Protein AF-A0A3A4RY93-F1 (afdb_monomer)

Structure (mmCIF, N/CA/C/O backbone):
data_AF-A0A3A4RY93-F1
#
_entry.id   AF-A0A3A4RY93-F1
#
loop_
_atom_site.group_PDB
_atom_site.id
_atom_site.type_symbol
_atom_site.label_atom_id
_atom_site.label_alt_id
_atom_site.label_comp_id
_atom_site.label_asym_id
_atom_site.label_entity_id
_atom_site.label_seq_id
_atom_site.pdbx_PDB_ins_code
_atom_site.Cartn_x
_atom_site.Cartn_y
_atom_site.Cartn_z
_atom_site.occupancy
_atom_site.B_iso_or_equiv
_atom_site.auth_seq_id
_atom_site.auth_comp_id
_atom_site.auth_asym_id
_atom_site.auth_atom_id
_atom_site.pdbx_PDB_model_num
ATOM 1 N N . MET A 1 1 ? -3.070 -43.956 9.141 1.00 38.59 1 MET A N 1
ATOM 2 C CA . MET A 1 1 ? -3.532 -43.024 8.085 1.00 38.59 1 MET A CA 1
ATOM 3 C C . MET A 1 1 ? -2.556 -41.853 8.000 1.00 38.59 1 MET A C 1
ATOM 5 O O . MET A 1 1 ? -2.568 -41.004 8.878 1.00 38.59 1 MET A O 1
ATOM 9 N N . ASN A 1 2 ? -1.675 -41.825 6.994 1.00 41.50 2 ASN A N 1
ATOM 10 C CA . ASN A 1 2 ? -0.728 -40.720 6.795 1.00 41.50 2 ASN A CA 1
ATOM 11 C C . ASN A 1 2 ? -1.430 -39.557 6.085 1.00 41.50 2 ASN A C 1
ATOM 13 O O . ASN A 1 2 ? -1.703 -39.632 4.886 1.00 41.50 2 ASN A O 1
ATOM 17 N N . GLN A 1 3 ? -1.720 -38.478 6.812 1.00 48.59 3 GLN A N 1
ATOM 18 C CA . GLN A 1 3 ? -2.172 -37.232 6.201 1.00 48.59 3 GLN A CA 1
ATOM 19 C C . GLN A 1 3 ? -1.004 -36.628 5.409 1.00 48.59 3 GLN A C 1
ATOM 21 O O . GLN A 1 3 ? -0.041 -36.120 5.980 1.00 48.59 3 GLN A O 1
ATOM 26 N N . LYS A 1 4 ? -1.071 -36.704 4.074 1.00 49.94 4 LYS A N 1
ATOM 27 C CA . LYS A 1 4 ? -0.162 -35.971 3.186 1.00 49.94 4 LYS A CA 1
ATOM 28 C C . LYS A 1 4 ? -0.325 -34.475 3.470 1.00 49.94 4 LYS A C 1
ATOM 30 O O . LYS A 1 4 ? -1.335 -33.881 3.095 1.00 49.94 4 LYS A O 1
ATOM 35 N N . ILE A 1 5 ? 0.661 -33.874 4.134 1.00 58.06 5 ILE A N 1
ATOM 36 C CA . ILE A 1 5 ? 0.743 -32.425 4.338 1.00 58.06 5 ILE A CA 1
ATOM 37 C C . ILE A 1 5 ? 0.758 -31.781 2.948 1.00 58.06 5 ILE A C 1
ATOM 39 O O . ILE A 1 5 ? 1.718 -31.947 2.193 1.00 58.06 5 ILE A O 1
ATOM 43 N N . LYS A 1 6 ? -0.322 -31.081 2.574 1.00 52.75 6 LYS A N 1
ATOM 44 C CA . LYS A 1 6 ? -0.349 -30.297 1.331 1.00 52.75 6 LYS A CA 1
ATOM 45 C C . LYS A 1 6 ? 0.807 -29.291 1.392 1.00 52.75 6 LYS A C 1
ATOM 47 O O . LYS A 1 6 ? 0.927 -28.599 2.406 1.00 52.75 6 LYS A O 1
ATOM 52 N N . PRO A 1 7 ? 1.657 -29.187 0.355 1.00 54.25 7 PRO A N 1
ATOM 53 C CA . PRO A 1 7 ? 2.749 -28.229 0.373 1.00 54.25 7 PRO A CA 1
ATOM 54 C C . PRO A 1 7 ? 2.161 -26.831 0.552 1.00 54.25 7 PRO A C 1
ATOM 56 O O . PRO A 1 7 ? 1.305 -26.401 -0.222 1.00 54.25 7 PRO A O 1
ATOM 59 N N . ALA A 1 8 ? 2.589 -26.143 1.612 1.00 60.50 8 ALA A N 1
ATOM 60 C CA . ALA A 1 8 ? 2.162 -24.781 1.883 1.00 60.50 8 ALA A CA 1
ATOM 61 C C . ALA A 1 8 ? 2.428 -23.930 0.637 1.00 60.50 8 ALA A C 1
ATOM 63 O O . ALA A 1 8 ? 3.566 -23.864 0.164 1.00 60.50 8 ALA A O 1
ATOM 64 N N . HIS A 1 9 ? 1.380 -23.308 0.093 1.00 59.06 9 HIS A N 1
ATOM 65 C CA . HIS A 1 9 ? 1.475 -22.509 -1.122 1.00 59.06 9 HIS A CA 1
ATOM 66 C C . HIS A 1 9 ? 2.473 -21.368 -0.890 1.00 59.06 9 HIS A C 1
ATOM 68 O O . HIS A 1 9 ? 2.207 -20.413 -0.152 1.00 59.06 9 HIS A O 1
ATOM 74 N N . ARG A 1 10 ? 3.668 -21.486 -1.475 1.00 64.44 10 ARG A N 1
ATOM 75 C CA . ARG A 1 10 ? 4.733 -20.499 -1.295 1.00 64.44 10 ARG A CA 1
ATOM 76 C C . ARG A 1 10 ? 4.382 -19.230 -2.065 1.00 64.44 10 ARG A C 1
ATOM 78 O O . ARG A 1 10 ? 3.768 -19.259 -3.129 1.00 64.44 10 ARG A O 1
ATOM 85 N N . ARG A 1 11 ? 4.731 -18.079 -1.491 1.00 68.56 11 ARG A N 1
ATOM 86 C CA . ARG A 1 11 ? 4.484 -16.780 -2.128 1.00 68.56 11 ARG A CA 1
ATOM 87 C C . ARG A 1 11 ? 5.435 -16.617 -3.309 1.00 68.56 11 ARG A C 1
ATOM 89 O O . ARG A 1 11 ? 6.640 -16.750 -3.125 1.00 68.56 11 ARG A O 1
ATOM 96 N N . LYS A 1 12 ? 4.897 -16.254 -4.479 1.00 78.81 12 LYS A N 1
ATOM 97 C CA . LYS A 1 12 ? 5.692 -15.965 -5.685 1.00 78.81 12 LYS A CA 1
ATOM 98 C C . LYS A 1 12 ? 6.725 -14.862 -5.431 1.00 78.81 12 LYS A C 1
ATOM 100 O O . LYS A 1 12 ? 7.899 -15.031 -5.746 1.00 78.81 12 LYS A O 1
ATOM 105 N N . TRP A 1 13 ? 6.288 -13.769 -4.804 1.00 81.88 13 TRP A N 1
ATOM 106 C CA . TRP A 1 13 ? 7.093 -12.569 -4.589 1.00 81.88 13 TRP A CA 1
ATOM 107 C C . TRP A 1 13 ? 7.561 -12.424 -3.141 1.00 81.88 13 TRP A C 1
ATOM 109 O O . TRP A 1 13 ? 6.788 -12.627 -2.198 1.00 81.88 13 TRP A O 1
ATOM 119 N N . LYS A 1 14 ? 8.821 -12.005 -2.972 1.00 84.94 14 LYS A N 1
ATOM 120 C CA . LYS A 1 14 ? 9.352 -11.553 -1.682 1.00 84.94 14 LYS A CA 1
ATOM 121 C C . LYS A 1 14 ? 8.627 -10.275 -1.244 1.00 84.94 14 LYS A C 1
ATOM 123 O O . LYS A 1 14 ? 8.279 -9.439 -2.076 1.00 84.94 14 LYS A O 1
ATOM 128 N N . ARG A 1 15 ? 8.405 -10.137 0.066 1.00 88.56 15 ARG A N 1
ATOM 129 C CA . ARG A 1 15 ? 7.896 -8.910 0.686 1.00 88.56 15 ARG A CA 1
ATOM 130 C C . ARG A 1 15 ? 9.036 -8.126 1.319 1.00 88.56 15 ARG A C 1
ATOM 132 O O . ARG A 1 15 ? 9.943 -8.714 1.905 1.00 88.56 15 ARG A O 1
ATOM 139 N N . PHE A 1 16 ? 8.946 -6.814 1.202 1.00 89.75 16 PHE A N 1
ATOM 140 C CA . PHE A 1 16 ? 9.916 -5.850 1.680 1.00 89.75 16 PHE A CA 1
ATOM 141 C C . PHE A 1 16 ? 9.237 -4.914 2.671 1.00 89.75 16 PHE A C 1
ATOM 143 O O . PHE A 1 16 ? 8.135 -4.432 2.409 1.00 89.75 16 PHE A O 1
ATOM 150 N N . THR A 1 17 ? 9.890 -4.674 3.802 1.00 89.25 17 THR A N 1
ATOM 151 C CA . THR A 1 17 ? 9.495 -3.625 4.744 1.00 89.25 17 THR A CA 1
ATOM 152 C C . THR A 1 17 ? 9.923 -2.273 4.180 1.00 89.25 17 THR A C 1
ATOM 154 O O . THR A 1 17 ? 11.014 -2.164 3.617 1.00 89.25 17 THR A O 1
ATOM 157 N N . ILE A 1 18 ? 9.062 -1.265 4.311 1.00 85.12 18 ILE A N 1
ATOM 158 C CA . ILE A 1 18 ? 9.316 0.097 3.828 1.00 85.12 18 ILE A CA 1
ATOM 159 C C . ILE A 1 18 ? 9.654 1.002 5.011 1.00 85.12 18 ILE A C 1
ATOM 161 O O . ILE A 1 18 ? 8.952 0.979 6.017 1.00 85.12 18 ILE A O 1
ATOM 165 N N . GLN A 1 19 ? 10.716 1.802 4.888 1.00 73.62 19 GLN A N 1
ATOM 166 C CA . GLN A 1 19 ? 11.175 2.710 5.955 1.00 73.62 19 GLN A CA 1
ATOM 167 C C . GLN A 1 19 ? 10.795 4.177 5.731 1.00 73.62 19 GLN A C 1
ATOM 169 O O . GLN A 1 19 ? 10.890 4.987 6.644 1.00 73.62 19 GLN A O 1
ATOM 174 N N . SER A 1 20 ? 10.333 4.536 4.535 1.00 68.56 20 SER A N 1
ATOM 175 C CA . SER A 1 20 ? 10.221 5.935 4.101 1.00 68.56 20 SER A CA 1
ATOM 176 C C . SER A 1 20 ? 8.935 6.656 4.503 1.00 68.56 20 SER A C 1
ATOM 178 O O . SER A 1 20 ? 8.609 7.697 3.934 1.00 68.56 20 SER A O 1
ATOM 180 N N . GLY A 1 21 ? 8.159 6.095 5.436 1.00 82.12 21 GLY A N 1
ATOM 181 C CA . GLY A 1 21 ? 6.844 6.638 5.786 1.00 82.12 21 GLY A CA 1
ATOM 182 C C . GLY A 1 21 ? 5.883 6.680 4.592 1.00 82.12 21 GLY A C 1
ATOM 183 O O . GLY A 1 21 ? 4.995 7.528 4.549 1.00 82.12 21 GLY A O 1
ATOM 184 N N . ALA A 1 22 ? 6.081 5.808 3.597 1.00 91.75 22 ALA A N 1
ATOM 185 C CA . ALA A 1 22 ? 5.241 5.750 2.411 1.00 91.75 22 ALA A CA 1
ATOM 186 C C . ALA A 1 22 ? 3.784 5.449 2.779 1.00 91.75 22 ALA A C 1
ATOM 188 O O . ALA A 1 22 ? 3.497 4.591 3.620 1.00 91.75 22 ALA A O 1
ATOM 189 N N . LEU A 1 23 ? 2.864 6.139 2.113 1.00 93.50 23 LEU A N 1
ATOM 190 C CA . LEU A 1 23 ? 1.435 6.079 2.376 1.00 93.50 23 LEU A CA 1
ATOM 191 C C . LEU A 1 23 ? 0.682 5.589 1.142 1.00 93.50 23 LEU A C 1
ATOM 193 O O . LEU A 1 23 ? 1.044 5.885 0.000 1.00 93.50 23 LEU A O 1
ATOM 197 N N . VAL A 1 24 ? -0.425 4.899 1.395 1.00 94.31 24 VAL A N 1
ATOM 198 C CA . VAL A 1 24 ? -1.428 4.577 0.383 1.00 94.31 24 VAL A CA 1
ATOM 199 C C . VAL A 1 24 ? -2.455 5.699 0.308 1.00 94.31 24 VAL A C 1
ATOM 201 O O . VAL A 1 24 ? -2.990 6.148 1.326 1.00 94.31 24 VAL A O 1
ATOM 204 N N . ILE A 1 25 ? -2.771 6.111 -0.914 1.00 93.00 25 ILE A N 1
ATOM 205 C CA . ILE A 1 25 ? -3.894 6.989 -1.234 1.00 93.00 25 ILE A CA 1
ATOM 206 C C . ILE A 1 25 ? -4.913 6.154 -2.003 1.00 93.00 25 ILE A C 1
ATOM 208 O O . ILE A 1 25 ? -4.583 5.594 -3.044 1.00 93.00 25 ILE A O 1
ATOM 212 N N . LEU A 1 26 ? -6.143 6.066 -1.505 1.00 91.75 26 LEU A N 1
ATOM 213 C CA . LEU A 1 26 ? -7.232 5.404 -2.221 1.00 91.75 26 LEU A CA 1
ATOM 214 C C . LEU A 1 26 ? -7.926 6.402 -3.141 1.00 91.75 26 LEU A C 1
ATOM 216 O O . LEU A 1 26 ? -8.146 7.555 -2.758 1.00 91.75 26 LEU A O 1
ATOM 220 N N . GLN A 1 27 ? -8.284 5.947 -4.339 1.00 88.12 27 GLN A N 1
ATOM 221 C CA . GLN A 1 27 ? -8.941 6.760 -5.357 1.00 88.12 27 GLN A CA 1
ATOM 222 C C . GLN A 1 27 ? -10.221 6.085 -5.856 1.00 88.12 27 GLN A C 1
ATOM 224 O O . GLN A 1 27 ? -10.271 4.865 -6.042 1.00 88.12 27 GLN A O 1
ATOM 229 N N . LYS A 1 28 ? -11.285 6.878 -6.030 1.00 82.19 28 LYS A N 1
ATOM 230 C CA . LYS A 1 28 ? -12.475 6.410 -6.745 1.00 82.19 28 LYS A CA 1
ATOM 231 C C . LYS A 1 28 ? -12.228 6.465 -8.255 1.00 82.19 28 LYS A C 1
ATOM 233 O O . LYS A 1 28 ? -11.615 7.432 -8.723 1.00 82.19 28 LYS A O 1
ATOM 238 N N . PRO A 1 29 ? -12.745 5.488 -9.017 1.00 70.81 29 PRO A N 1
ATOM 239 C CA . PRO A 1 29 ? -12.716 5.564 -10.468 1.00 70.81 29 PRO A CA 1
ATOM 240 C C . PRO A 1 29 ? -13.508 6.792 -10.932 1.00 70.81 29 PRO A C 1
ATOM 242 O O . PRO A 1 29 ? -14.497 7.189 -10.309 1.00 70.81 29 PRO A O 1
ATOM 245 N N . ARG A 1 30 ? -13.066 7.415 -12.028 1.00 68.62 30 ARG A N 1
ATOM 246 C CA . ARG A 1 30 ? -13.805 8.522 -12.645 1.00 68.62 30 ARG A CA 1
ATOM 247 C C . ARG A 1 30 ? -15.110 7.976 -13.227 1.00 68.62 30 ARG A C 1
ATOM 249 O O . ARG A 1 30 ? -15.079 7.260 -14.220 1.00 68.62 30 ARG A O 1
ATOM 256 N N . LEU A 1 31 ? -16.243 8.330 -12.629 1.00 60.56 31 LEU A N 1
ATOM 257 C CA . LEU A 1 31 ? -17.558 8.151 -13.243 1.00 60.56 31 LEU A CA 1
ATOM 258 C C . LEU A 1 31 ? -17.846 9.390 -14.096 1.00 60.56 31 LEU A C 1
ATOM 260 O O . LEU A 1 31 ? -17.876 10.494 -13.560 1.00 60.56 31 LEU A O 1
ATOM 264 N N . MET A 1 32 ? -17.964 9.187 -15.414 1.00 54.22 32 MET A N 1
ATOM 265 C CA . MET A 1 32 ? -18.357 10.162 -16.446 1.00 54.22 32 MET A CA 1
ATOM 266 C C . MET A 1 32 ? -18.076 11.638 -16.114 1.00 54.22 32 MET A C 1
ATOM 268 O O . MET A 1 32 ? -18.992 12.372 -15.773 1.00 54.22 32 MET A O 1
ATOM 272 N N . GLY A 1 33 ? -16.814 12.067 -16.228 1.00 54.84 33 GLY A N 1
ATOM 273 C CA . GLY A 1 33 ? -16.399 13.453 -16.526 1.00 54.84 33 GLY A CA 1
ATOM 274 C C . GLY A 1 33 ? -16.801 14.618 -15.601 1.00 54.84 33 GLY A C 1
ATOM 275 O O . GLY A 1 33 ? -16.228 15.689 -15.762 1.00 54.84 33 GLY A O 1
ATOM 276 N N . ILE A 1 34 ? -17.733 14.455 -14.657 1.00 53.62 34 ILE A N 1
ATOM 277 C CA . ILE A 1 34 ? -18.465 15.580 -14.045 1.00 53.62 34 ILE A CA 1
ATOM 278 C C . ILE A 1 34 ? -18.196 15.701 -12.535 1.00 53.62 34 ILE A C 1
ATOM 280 O O . ILE A 1 34 ? -18.214 16.805 -11.999 1.00 53.62 34 ILE A O 1
ATOM 284 N N . LEU A 1 35 ? -17.861 14.609 -11.834 1.00 56.62 35 LEU A N 1
ATOM 285 C CA . LEU A 1 35 ? -17.428 14.670 -10.432 1.00 56.62 35 LEU A CA 1
ATOM 286 C C . LEU A 1 35 ? -15.917 14.450 -10.298 1.00 56.62 35 LEU A C 1
ATOM 288 O O . LEU A 1 35 ? -15.357 13.474 -10.802 1.00 56.62 35 LEU A O 1
ATOM 292 N N . GLY A 1 36 ? -15.259 15.355 -9.568 1.00 57.69 36 GLY A N 1
ATOM 293 C CA . GLY A 1 36 ? -13.840 15.258 -9.233 1.00 57.69 36 GLY A CA 1
ATOM 294 C C . GLY A 1 36 ? -13.469 13.922 -8.578 1.00 57.69 36 GLY A C 1
ATOM 295 O O . GLY A 1 36 ? -14.273 13.274 -7.906 1.00 57.69 36 GLY A O 1
ATOM 296 N N . GLN A 1 37 ? -12.217 13.498 -8.766 1.00 66.50 37 GLN A N 1
ATOM 297 C CA . GLN A 1 37 ? -11.705 12.264 -8.170 1.00 66.50 37 GLN A CA 1
ATOM 298 C C . GLN A 1 37 ? -11.649 12.393 -6.645 1.00 66.50 37 GLN A C 1
ATOM 300 O O . GLN A 1 37 ? -10.805 13.108 -6.105 1.00 66.50 37 GLN A O 1
ATOM 305 N N . ALA A 1 38 ? -12.505 11.652 -5.941 1.00 79.25 38 ALA A N 1
ATOM 306 C CA . ALA A 1 38 ? -12.382 11.508 -4.498 1.00 79.25 38 ALA A CA 1
ATOM 307 C C . ALA A 1 38 ? -11.099 10.725 -4.176 1.00 79.25 38 ALA A C 1
ATOM 309 O O . ALA A 1 38 ? -10.977 9.546 -4.525 1.00 79.25 38 ALA A O 1
ATOM 310 N N . LYS A 1 39 ? -10.150 11.395 -3.514 1.00 86.25 39 LYS A N 1
ATOM 311 C CA . LYS A 1 39 ? -8.902 10.807 -3.016 1.00 86.25 39 LYS A CA 1
ATOM 312 C C . LYS A 1 39 ? -8.882 10.874 -1.497 1.00 86.25 39 LYS A C 1
ATOM 314 O O . LYS A 1 39 ? -9.161 11.924 -0.923 1.00 86.25 39 LYS A O 1
ATOM 319 N N . ILE A 1 40 ? -8.512 9.777 -0.843 1.00 88.19 40 ILE A N 1
ATOM 320 C CA . ILE A 1 40 ? -8.320 9.753 0.611 1.00 88.19 40 ILE A CA 1
ATOM 321 C C . ILE A 1 40 ? -6.952 9.183 0.963 1.00 88.19 40 ILE A C 1
ATOM 323 O O . ILE A 1 40 ? -6.535 8.153 0.435 1.00 88.19 40 ILE A O 1
ATOM 327 N N . LYS A 1 41 ? -6.253 9.840 1.892 1.00 90.00 41 LYS A N 1
ATOM 328 C CA . LYS A 1 41 ? -5.077 9.252 2.540 1.00 90.00 41 LYS A CA 1
ATOM 329 C C . LYS A 1 41 ? -5.557 8.096 3.411 1.00 90.00 41 LYS A C 1
ATOM 331 O O . LYS A 1 41 ? -6.405 8.304 4.279 1.00 90.00 41 LYS A O 1
ATOM 336 N N . PHE A 1 42 ? -5.053 6.897 3.147 1.00 91.06 42 PHE A N 1
ATOM 337 C CA . PHE A 1 42 ? -5.528 5.687 3.806 1.00 91.06 42 PHE A CA 1
ATOM 338 C C . PHE A 1 42 ? -4.649 5.300 4.990 1.00 91.06 42 PHE A C 1
ATOM 340 O O . PHE A 1 42 ? -5.153 5.186 6.104 1.00 91.06 42 PHE A O 1
ATOM 347 N N . GLY A 1 43 ? -3.340 5.187 4.770 1.00 92.38 43 GLY A N 1
ATOM 348 C CA . GLY A 1 43 ? -2.387 4.939 5.847 1.00 92.38 43 GLY A CA 1
ATOM 349 C C . GLY A 1 43 ? -1.044 4.396 5.363 1.00 92.38 43 GLY A C 1
ATOM 350 O O . GLY A 1 43 ? -0.822 4.316 4.149 1.00 92.38 43 GLY A O 1
ATOM 351 N N . PRO A 1 44 ? -0.132 4.074 6.292 1.00 94.12 44 PRO A N 1
ATOM 352 C CA . PRO A 1 44 ? 1.232 3.673 5.972 1.00 94.12 44 PRO A CA 1
ATOM 353 C C . PRO A 1 44 ? 1.339 2.251 5.430 1.00 94.12 44 PRO A C 1
ATOM 355 O O . PRO A 1 44 ? 0.614 1.338 5.836 1.00 94.12 44 PRO A O 1
ATOM 358 N N . ILE A 1 45 ? 2.293 2.065 4.518 1.00 94.50 45 ILE A N 1
ATOM 359 C CA . ILE A 1 45 ? 2.654 0.757 3.973 1.00 94.50 45 ILE A CA 1
ATOM 360 C C . ILE A 1 45 ? 3.479 -0.004 5.015 1.00 94.50 45 ILE A C 1
ATOM 362 O O . ILE A 1 45 ? 4.554 0.436 5.406 1.00 94.50 45 ILE A O 1
ATOM 366 N N . VAL A 1 46 ? 2.999 -1.180 5.419 1.00 93.00 46 VAL A N 1
ATOM 367 C CA . VAL A 1 46 ? 3.712 -2.091 6.333 1.00 93.00 46 VAL A CA 1
ATOM 368 C C . VAL A 1 46 ? 4.756 -2.897 5.571 1.00 93.00 46 VAL A C 1
ATOM 370 O O . VAL A 1 46 ? 5.902 -3.040 5.988 1.00 93.00 46 VAL A O 1
ATOM 373 N N . ASN A 1 47 ? 4.338 -3.476 4.447 1.00 92.62 47 ASN A N 1
ATOM 374 C CA . ASN A 1 47 ? 5.211 -4.202 3.541 1.00 92.62 47 ASN A CA 1
ATOM 375 C C . ASN A 1 47 ? 4.646 -4.188 2.126 1.00 92.62 47 ASN A C 1
ATOM 377 O O . ASN A 1 47 ? 3.445 -4.015 1.917 1.00 92.62 47 ASN A O 1
ATOM 381 N N . ILE A 1 48 ? 5.523 -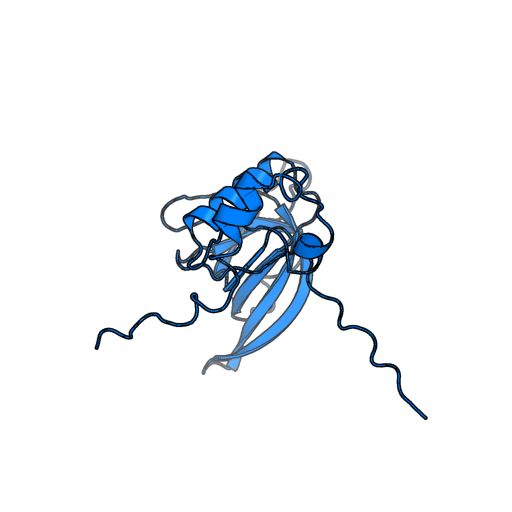4.403 1.155 1.00 93.88 48 ILE A N 1
ATOM 382 C CA . ILE A 1 48 ? 5.186 -4.392 -0.263 1.00 93.88 48 ILE A CA 1
ATOM 383 C C . ILE A 1 48 ? 5.939 -5.486 -1.014 1.00 93.88 48 ILE A C 1
ATOM 385 O O . ILE A 1 48 ? 6.981 -5.972 -0.584 1.00 93.88 48 ILE A O 1
ATOM 389 N N . SER A 1 49 ? 5.390 -5.896 -2.143 1.00 93.12 49 SER A N 1
ATOM 390 C CA . SER A 1 49 ? 5.992 -6.804 -3.111 1.00 93.12 49 SER A CA 1
ATOM 391 C C . SER A 1 49 ? 5.564 -6.382 -4.511 1.00 93.12 49 SER A C 1
ATOM 393 O O . SER A 1 49 ? 4.622 -5.604 -4.655 1.00 93.12 49 SER A O 1
ATOM 395 N N . MET A 1 50 ? 6.149 -6.993 -5.541 1.00 91.88 50 MET A N 1
ATOM 396 C CA . MET A 1 50 ? 5.693 -6.796 -6.923 1.00 91.88 50 MET A CA 1
ATOM 397 C C . MET A 1 50 ? 4.225 -7.194 -7.153 1.00 91.88 50 MET A C 1
ATOM 399 O O . MET A 1 50 ? 3.635 -6.789 -8.143 1.00 91.88 50 MET A O 1
ATOM 403 N N . GLY A 1 51 ? 3.618 -8.004 -6.277 1.00 92.81 51 GLY A N 1
ATOM 404 C CA . GLY A 1 51 ? 2.237 -8.474 -6.447 1.00 92.81 51 GLY A CA 1
ATOM 405 C C . GLY A 1 51 ? 1.194 -7.781 -5.571 1.00 92.81 51 GLY A C 1
ATOM 406 O O . GLY A 1 51 ? 0.012 -8.093 -5.694 1.00 92.81 51 GLY A O 1
ATOM 407 N N . GLY A 1 52 ? 1.596 -6.907 -4.650 1.00 95.38 52 GLY A N 1
ATOM 408 C CA . GLY A 1 52 ? 0.672 -6.317 -3.684 1.00 95.38 52 GLY A CA 1
ATOM 409 C C . GLY A 1 52 ? 1.360 -5.754 -2.450 1.00 95.38 52 GLY A C 1
ATOM 410 O O . GLY A 1 52 ? 2.570 -5.919 -2.267 1.00 95.38 52 GLY A O 1
ATOM 411 N N . LEU A 1 53 ? 0.566 -5.136 -1.577 1.00 96.25 53 LEU A N 1
ATOM 412 C CA . LEU A 1 53 ? 1.034 -4.502 -0.346 1.00 96.25 53 LEU A CA 1
ATOM 413 C C . LEU A 1 53 ? 0.138 -4.823 0.853 1.00 96.25 53 LEU A C 1
ATOM 415 O O . LEU A 1 53 ? -0.997 -5.280 0.711 1.00 96.25 53 LEU A O 1
ATOM 419 N N . ALA A 1 54 ? 0.665 -4.565 2.042 1.00 95.62 54 ALA A N 1
ATOM 420 C CA . ALA A 1 54 ? -0.098 -4.464 3.274 1.00 95.62 54 ALA A CA 1
ATOM 421 C C . ALA A 1 54 ? -0.052 -3.018 3.773 1.00 95.62 54 ALA A C 1
ATOM 423 O O . ALA A 1 54 ? 1.017 -2.409 3.815 1.00 95.62 54 ALA A O 1
ATOM 424 N N . VAL A 1 55 ? -1.206 -2.489 4.166 1.00 95.19 55 VAL A N 1
ATOM 425 C CA . VAL A 1 55 ? -1.376 -1.124 4.672 1.00 95.19 55 VAL A CA 1
ATOM 426 C C . VAL A 1 55 ? -2.079 -1.151 6.022 1.00 95.19 55 VAL A C 1
ATOM 428 O O . VAL A 1 55 ? -3.006 -1.941 6.228 1.00 95.19 55 VAL A O 1
ATOM 431 N N . GLN A 1 56 ? -1.630 -0.292 6.932 1.00 94.50 56 GLN A N 1
ATOM 432 C CA . GLN A 1 56 ? -2.278 -0.071 8.220 1.00 94.50 56 GLN A CA 1
ATOM 433 C C . GLN A 1 56 ? -3.241 1.096 8.158 1.00 94.50 56 GLN A C 1
ATOM 435 O O . GLN A 1 56 ? -2.955 2.110 7.530 1.00 94.50 56 GLN A O 1
ATOM 440 N N . TYR A 1 57 ? -4.370 0.963 8.840 1.00 93.50 57 TYR A N 1
ATOM 441 C CA . TYR A 1 57 ? -5.332 2.044 8.986 1.00 93.50 57 TYR A CA 1
ATOM 442 C C . TYR A 1 57 ? -6.104 1.913 10.300 1.00 93.50 57 TYR A C 1
ATOM 444 O O . TYR A 1 57 ? -6.196 0.832 10.883 1.00 93.50 57 TYR A O 1
ATOM 452 N N . ILE A 1 58 ? -6.674 3.025 10.759 1.00 92.62 58 ILE A N 1
ATOM 453 C CA . ILE A 1 58 ? -7.587 3.047 11.905 1.00 92.62 58 ILE A CA 1
ATOM 454 C C . ILE A 1 58 ? -9.006 2.824 11.385 1.00 92.62 58 ILE A C 1
ATOM 456 O O . ILE A 1 58 ? -9.452 3.510 10.462 1.00 92.62 58 ILE A O 1
ATOM 460 N N . GLU A 1 59 ? -9.709 1.860 11.974 1.00 89.19 59 GLU A N 1
ATOM 461 C CA . GLU A 1 59 ? -11.061 1.476 11.588 1.00 89.19 59 GLU A CA 1
ATOM 462 C C . GLU A 1 59 ? -12.003 2.684 11.571 1.00 89.19 59 GLU A C 1
ATOM 464 O O . GLU A 1 59 ? -12.157 3.417 12.549 1.00 89.19 59 GLU A O 1
ATOM 469 N N . ASN A 1 60 ? -12.648 2.889 10.422 1.00 84.44 60 ASN A N 1
ATOM 470 C CA . ASN A 1 60 ? -13.639 3.933 10.226 1.00 84.44 60 ASN A CA 1
ATOM 471 C C . ASN A 1 60 ? -14.770 3.386 9.347 1.00 84.44 60 ASN A C 1
ATOM 473 O O . ASN A 1 60 ? -14.554 3.063 8.175 1.00 84.44 60 ASN A O 1
ATOM 477 N N . LYS A 1 61 ? -15.978 3.299 9.922 1.00 67.75 61 LYS A N 1
ATOM 478 C CA . LYS A 1 61 ? -17.153 2.623 9.342 1.00 67.75 61 LYS A CA 1
ATOM 479 C C . LYS A 1 61 ? -17.575 3.171 7.965 1.00 67.75 61 LYS A C 1
ATOM 481 O O . LYS A 1 61 ? -18.125 2.417 7.166 1.00 67.75 61 LYS A O 1
ATOM 486 N N . ASN A 1 62 ? -17.255 4.431 7.649 1.00 67.56 62 ASN A N 1
ATOM 487 C CA . ASN A 1 62 ? -17.751 5.111 6.443 1.00 67.56 62 ASN A CA 1
ATOM 488 C C . ASN A 1 62 ? -16.676 5.425 5.391 1.00 67.56 62 ASN A C 1
ATOM 490 O O . ASN A 1 62 ? -17.010 5.793 4.267 1.00 67.56 62 ASN A O 1
ATOM 494 N N . ARG A 1 63 ? -15.383 5.273 5.705 1.00 68.19 63 ARG A N 1
ATOM 495 C CA . ARG A 1 63 ? -14.301 5.772 4.831 1.00 68.19 63 ARG A CA 1
ATOM 496 C C . ARG A 1 63 ? -13.879 4.843 3.696 1.00 68.19 63 ARG A C 1
ATOM 498 O O . ARG A 1 63 ? -13.128 5.275 2.835 1.00 68.19 63 ARG A O 1
ATOM 505 N N . MET A 1 64 ? -14.314 3.585 3.689 1.00 69.12 64 MET A N 1
ATOM 506 C CA . MET A 1 64 ? -13.627 2.541 2.912 1.00 69.12 64 MET A CA 1
ATOM 507 C C . MET A 1 64 ? -14.440 1.900 1.790 1.00 69.12 64 MET A C 1
ATOM 509 O O . MET A 1 64 ? -13.935 0.995 1.129 1.00 69.12 64 MET A O 1
ATOM 513 N N . LYS A 1 65 ? -15.687 2.325 1.576 1.00 71.31 65 LYS A N 1
ATOM 514 C CA . LYS A 1 65 ? -16.542 1.732 0.543 1.00 71.31 65 LYS A CA 1
ATOM 515 C C . LYS A 1 65 ? -16.214 2.327 -0.832 1.00 71.31 65 LYS A C 1
ATOM 517 O O . LYS A 1 65 ? -16.079 3.542 -0.967 1.00 71.31 65 LYS A O 1
ATOM 522 N N . ASN A 1 66 ? -16.149 1.459 -1.842 1.00 76.88 66 ASN A N 1
ATOM 523 C CA . ASN A 1 66 ? -16.115 1.798 -3.273 1.00 76.88 66 ASN A CA 1
ATOM 524 C C . ASN A 1 66 ? -14.811 2.440 -3.789 1.00 76.88 66 ASN A C 1
ATOM 526 O O . ASN A 1 66 ? -14.851 3.241 -4.720 1.00 76.88 66 ASN A O 1
ATOM 530 N N . TYR A 1 67 ? -13.662 2.096 -3.202 1.00 86.62 67 TYR A N 1
ATOM 531 C CA . TYR A 1 67 ? -12.348 2.431 -3.762 1.00 86.62 67 TYR A CA 1
ATOM 532 C C . TYR A 1 67 ? -11.766 1.207 -4.463 1.00 86.62 67 TYR A C 1
ATOM 534 O O . TYR A 1 67 ? -11.612 0.163 -3.833 1.00 86.62 67 TYR A O 1
ATOM 542 N N . THR A 1 68 ? -11.451 1.342 -5.748 1.00 87.88 68 THR A N 1
ATOM 543 C CA . THR A 1 68 ? -10.930 0.252 -6.594 1.00 87.88 68 THR A CA 1
ATOM 544 C C . THR A 1 68 ? -9.507 0.511 -7.076 1.00 87.88 68 THR A C 1
ATOM 546 O O . THR A 1 68 ? -8.833 -0.409 -7.528 1.00 87.88 68 THR A O 1
ATOM 549 N N . GLU A 1 69 ? -9.040 1.755 -6.959 1.00 92.19 69 GLU A N 1
ATOM 550 C CA . GLU A 1 69 ? -7.704 2.184 -7.351 1.00 92.19 69 GLU A CA 1
ATOM 551 C C . GLU A 1 69 ? -6.934 2.688 -6.123 1.00 92.19 69 GLU A C 1
ATOM 553 O O . GLU A 1 69 ? -7.496 3.306 -5.210 1.00 92.19 69 GLU A O 1
ATOM 558 N N . LEU A 1 70 ? -5.628 2.438 -6.106 1.00 93.38 70 LEU A N 1
ATOM 559 C CA . LEU A 1 70 ? -4.712 2.966 -5.107 1.00 93.38 70 LEU A CA 1
ATOM 560 C C . LEU A 1 70 ? -3.498 3.618 -5.750 1.00 93.38 70 LEU A C 1
ATOM 562 O O . LEU A 1 70 ? -3.103 3.303 -6.870 1.00 93.38 70 LEU A O 1
ATOM 566 N N . SER A 1 71 ? -2.874 4.488 -4.977 1.00 93.75 71 SER A N 1
ATOM 567 C CA . SER A 1 71 ? -1.630 5.155 -5.315 1.00 93.75 71 SER A CA 1
ATOM 568 C C . SER A 1 71 ? -0.667 5.092 -4.146 1.00 93.75 71 SER A C 1
ATOM 570 O O . SER A 1 71 ? -1.089 5.030 -2.988 1.00 93.75 71 SER A O 1
ATOM 572 N N . ILE A 1 72 ? 0.625 5.137 -4.454 1.00 93.62 72 ILE A N 1
ATOM 573 C CA . ILE A 1 72 ? 1.702 5.131 -3.464 1.00 93.62 72 ILE A CA 1
ATOM 574 C C . ILE A 1 72 ? 2.396 6.486 -3.507 1.00 93.62 72 ILE A C 1
ATOM 576 O O . ILE A 1 72 ? 2.811 6.951 -4.572 1.00 93.62 72 ILE A O 1
ATOM 580 N N . ALA A 1 73 ? 2.521 7.112 -2.343 1.00 91.31 73 ALA A N 1
ATOM 581 C CA . ALA A 1 73 ? 3.185 8.394 -2.164 1.00 91.31 73 ALA A CA 1
ATOM 582 C C . ALA A 1 73 ? 4.204 8.312 -1.027 1.00 91.31 73 ALA A C 1
ATOM 584 O O . ALA A 1 73 ? 4.025 7.545 -0.079 1.00 91.31 73 ALA A O 1
ATOM 585 N N . THR A 1 74 ? 5.250 9.130 -1.098 1.00 87.81 74 THR A N 1
ATOM 586 C CA . THR A 1 74 ? 6.197 9.329 0.006 1.00 87.81 74 THR A CA 1
ATOM 587 C C . THR A 1 74 ? 6.170 10.792 0.445 1.00 87.81 74 THR A C 1
ATOM 589 O O . THR A 1 74 ? 5.680 11.647 -0.294 1.00 87.81 74 THR A O 1
ATOM 592 N N . PRO A 1 75 ? 6.692 11.125 1.637 1.00 80.88 75 PRO A N 1
ATOM 593 C CA . PRO A 1 75 ? 6.816 12.520 2.056 1.00 80.88 75 PRO A CA 1
ATOM 594 C C . PRO A 1 75 ? 7.645 13.372 1.080 1.00 80.88 75 PRO A C 1
ATOM 596 O O . PRO A 1 75 ? 7.306 14.526 0.839 1.00 80.88 75 PRO A O 1
ATOM 599 N N . ALA A 1 76 ? 8.692 12.791 0.482 1.00 76.62 76 ALA A N 1
ATOM 600 C CA . ALA A 1 76 ? 9.590 13.480 -0.447 1.00 76.62 76 ALA A CA 1
ATOM 601 C C . ALA A 1 76 ? 9.026 13.608 -1.875 1.00 76.62 76 ALA A C 1
ATOM 603 O O . ALA A 1 76 ? 9.283 14.598 -2.557 1.00 76.62 76 ALA A O 1
ATOM 604 N N . LYS A 1 77 ? 8.253 12.620 -2.345 1.00 71.44 77 LYS A N 1
ATOM 605 C CA . LYS A 1 77 ? 7.661 12.602 -3.691 1.00 71.44 77 LYS A CA 1
ATOM 606 C C . LYS A 1 77 ? 6.144 12.497 -3.564 1.00 71.44 77 LYS A C 1
ATOM 608 O O . LYS A 1 77 ? 5.627 11.464 -3.137 1.00 71.44 77 LYS A O 1
ATOM 613 N N . LYS A 1 78 ? 5.429 13.551 -3.996 1.00 69.94 78 LYS A N 1
ATOM 614 C CA . LYS A 1 78 ? 3.957 13.666 -3.884 1.00 69.94 78 LYS A CA 1
ATOM 615 C C . LYS A 1 78 ? 3.222 12.412 -4.359 1.00 69.94 78 LYS A C 1
ATOM 617 O O . LYS A 1 78 ? 2.195 12.068 -3.780 1.00 69.94 78 LYS A O 1
ATOM 622 N N . GLN A 1 79 ? 3.738 11.743 -5.391 1.00 76.12 79 GLN A N 1
ATOM 623 C CA . GLN A 1 79 ? 3.182 10.502 -5.899 1.00 76.12 79 GLN A CA 1
ATOM 624 C C . GLN A 1 79 ? 4.206 9.724 -6.733 1.00 76.12 79 GLN A C 1
ATOM 626 O O . GLN A 1 79 ? 4.813 10.299 -7.631 1.00 76.12 79 GLN A O 1
ATOM 631 N N . ILE A 1 80 ? 4.395 8.435 -6.436 1.00 79.75 80 ILE A N 1
ATOM 632 C CA . ILE A 1 80 ? 5.372 7.567 -7.120 1.00 79.75 80 ILE A CA 1
ATOM 633 C C . ILE A 1 80 ? 4.668 6.541 -8.005 1.00 79.75 80 ILE A C 1
ATOM 635 O O . ILE A 1 80 ? 5.110 6.296 -9.119 1.00 79.75 80 ILE A O 1
ATOM 639 N N . LEU A 1 81 ? 3.553 5.977 -7.534 1.00 86.31 81 LEU A N 1
ATOM 640 C CA . LEU A 1 81 ? 2.675 5.145 -8.354 1.00 86.31 81 LEU A CA 1
ATOM 641 C C . LEU A 1 81 ? 1.259 5.701 -8.322 1.00 86.31 81 LEU A C 1
ATOM 643 O O . LEU A 1 81 ? 0.768 6.096 -7.259 1.00 86.31 81 LEU A O 1
ATOM 647 N N . ASP A 1 82 ? 0.598 5.721 -9.476 1.00 87.94 82 ASP A N 1
ATOM 648 C CA . ASP A 1 82 ? -0.763 6.229 -9.613 1.00 87.94 82 ASP A CA 1
ATOM 649 C C . ASP A 1 82 ? -1.731 5.167 -10.129 1.00 87.94 82 ASP A C 1
ATOM 651 O O . ASP A 1 82 ? -1.400 4.402 -11.026 1.00 87.94 82 ASP A O 1
ATOM 655 N N . ARG A 1 83 ? -2.938 5.147 -9.553 1.00 89.06 83 ARG A N 1
ATOM 656 C CA . ARG A 1 83 ? -4.118 4.435 -10.072 1.00 89.06 83 ARG A CA 1
ATOM 657 C C . ARG A 1 83 ? -3.886 2.959 -10.392 1.00 89.06 83 ARG A C 1
ATOM 659 O O . ARG A 1 83 ? -4.321 2.443 -11.418 1.00 89.06 83 ARG A O 1
ATOM 666 N N . ILE A 1 84 ? -3.246 2.252 -9.470 1.00 92.31 84 ILE A N 1
ATOM 667 C CA . ILE A 1 84 ? -3.142 0.798 -9.529 1.00 92.31 84 ILE A CA 1
ATOM 668 C C . ILE A 1 84 ? -4.475 0.206 -9.081 1.00 92.31 84 ILE A C 1
ATOM 670 O O . ILE A 1 84 ? -4.900 0.418 -7.943 1.00 92.31 84 ILE A O 1
ATOM 674 N N . SER A 1 85 ? -5.117 -0.567 -9.952 1.00 93.06 85 SER A N 1
ATOM 675 C CA . SER A 1 85 ? -6.287 -1.352 -9.558 1.00 93.06 85 SER A CA 1
ATOM 676 C C . SER A 1 85 ? -5.887 -2.424 -8.548 1.00 93.06 85 SER A C 1
ATOM 678 O O . SER A 1 85 ? -4.814 -3.024 -8.655 1.00 93.06 85 SER A O 1
ATOM 680 N N . PHE A 1 86 ? -6.729 -2.684 -7.553 1.00 93.88 86 PHE A N 1
ATOM 681 C CA . PHE A 1 86 ? -6.408 -3.665 -6.521 1.00 93.88 86 PHE A CA 1
ATOM 682 C C . PHE A 1 86 ? -7.618 -4.472 -6.062 1.00 93.88 86 PHE A C 1
ATOM 684 O O . PHE A 1 86 ? -8.765 -4.050 -6.173 1.00 93.88 86 PHE A O 1
ATOM 691 N N . GLU A 1 87 ? -7.325 -5.630 -5.481 1.00 93.19 87 GLU A N 1
ATOM 692 C CA . GLU A 1 87 ? -8.281 -6.498 -4.803 1.00 93.19 87 GLU A CA 1
ATOM 693 C C . GLU A 1 87 ? -7.875 -6.644 -3.333 1.00 93.19 87 GLU A C 1
ATOM 695 O O . GLU A 1 87 ? -6.689 -6.784 -3.019 1.00 93.19 87 GLU A O 1
ATOM 700 N N . VAL A 1 88 ? -8.845 -6.624 -2.418 1.00 93.12 88 VAL A N 1
ATOM 701 C CA . VAL A 1 88 ? -8.597 -6.905 -0.998 1.00 93.12 88 VAL A CA 1
ATOM 702 C C . VAL A 1 88 ? -8.545 -8.414 -0.788 1.00 93.12 88 VAL A C 1
ATOM 704 O O . VAL A 1 88 ? -9.546 -9.094 -0.960 1.00 93.12 88 VAL A O 1
ATOM 707 N N . ILE A 1 89 ? -7.388 -8.928 -0.365 1.00 94.00 89 ILE A N 1
ATOM 708 C CA . ILE A 1 89 ? -7.183 -10.368 -0.128 1.00 94.00 89 ILE A CA 1
ATOM 709 C C . ILE A 1 89 ? -7.310 -10.758 1.347 1.00 94.00 89 ILE A C 1
ATOM 711 O O . ILE A 1 89 ? -7.557 -11.916 1.661 1.00 94.00 89 ILE A O 1
ATOM 715 N N . ALA A 1 90 ? -7.092 -9.810 2.260 1.00 93.50 90 ALA A N 1
ATOM 716 C CA . ALA A 1 90 ? -7.284 -10.011 3.691 1.00 93.50 90 ALA A CA 1
ATOM 717 C C . ALA A 1 90 ? -7.450 -8.665 4.399 1.00 93.50 90 ALA A C 1
ATOM 719 O O . ALA A 1 90 ? -6.827 -7.671 4.019 1.00 93.50 90 ALA A O 1
ATOM 720 N N . ASP A 1 91 ? -8.239 -8.650 5.468 1.00 93.62 91 ASP A N 1
ATOM 721 C CA . ASP A 1 91 ? -8.388 -7.496 6.347 1.00 93.62 91 ASP A CA 1
ATOM 722 C C . ASP A 1 91 ? -8.625 -7.976 7.781 1.00 93.62 91 ASP A C 1
ATOM 724 O O . ASP A 1 91 ? -9.621 -8.643 8.059 1.00 93.62 91 ASP A O 1
ATOM 728 N N . PHE A 1 92 ? -7.713 -7.648 8.694 1.00 93.69 92 PHE A N 1
ATOM 729 C CA . PHE A 1 92 ? -7.756 -8.142 10.069 1.00 93.69 92 PHE A CA 1
ATOM 730 C C . PHE A 1 92 ? -7.264 -7.091 11.076 1.00 93.69 92 PHE A C 1
ATOM 732 O O . PHE A 1 92 ? -6.420 -6.256 10.737 1.00 93.69 92 PHE A O 1
ATOM 739 N N . PRO A 1 93 ? -7.789 -7.101 12.316 1.00 95.00 93 PRO A N 1
ATOM 740 C CA . PRO A 1 93 ? -7.313 -6.219 13.375 1.00 95.00 93 PRO A CA 1
ATOM 741 C C . PRO A 1 93 ? -5.901 -6.611 13.824 1.00 95.00 93 PRO A C 1
ATOM 743 O O . PRO A 1 93 ? -5.557 -7.790 13.850 1.00 95.00 93 PRO A O 1
ATOM 746 N N . V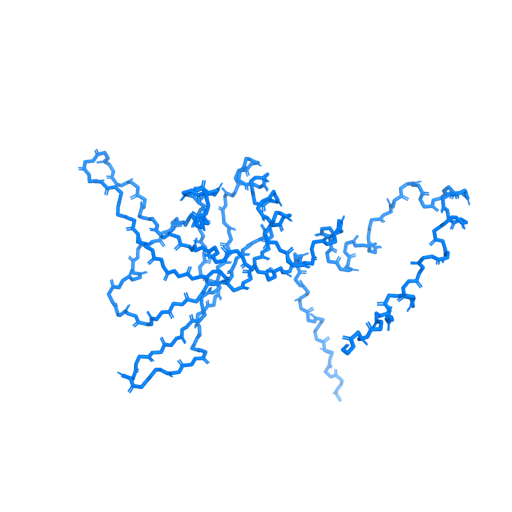AL A 1 94 ? -5.096 -5.616 14.193 1.00 95.50 94 VAL A N 1
ATOM 747 C CA . VAL A 1 94 ? -3.739 -5.806 14.738 1.00 95.50 94 VAL A CA 1
ATOM 748 C C . VAL A 1 94 ? -3.559 -5.200 16.124 1.00 95.50 94 VAL A C 1
ATOM 750 O O . VAL A 1 94 ? -2.730 -5.682 16.884 1.00 95.50 94 VAL A O 1
ATOM 753 N N . ALA A 1 95 ? -4.334 -4.171 16.465 1.00 94.75 95 ALA A N 1
ATOM 754 C CA . ALA A 1 95 ? -4.331 -3.565 17.791 1.00 94.75 95 ALA A CA 1
ATOM 755 C C . ALA A 1 95 ? -5.665 -2.861 18.063 1.00 94.75 95 ALA A C 1
ATOM 757 O O . ALA A 1 95 ? -6.446 -2.606 17.140 1.00 94.75 95 ALA A O 1
ATOM 758 N N . ALA A 1 96 ? -5.906 -2.520 19.325 1.00 94.62 96 ALA A N 1
ATOM 759 C CA . ALA A 1 96 ? -6.998 -1.655 19.747 1.00 94.62 96 ALA A CA 1
ATOM 760 C C . ALA A 1 96 ? -6.426 -0.350 20.312 1.00 94.62 96 ALA A C 1
ATOM 762 O O . ALA A 1 96 ? -5.396 -0.358 20.984 1.00 94.62 96 ALA A O 1
ATOM 763 N N . LEU A 1 97 ? -7.085 0.762 20.006 1.00 92.69 97 LEU A N 1
ATOM 764 C CA . LEU A 1 97 ? -6.809 2.072 20.578 1.00 92.69 97 LEU A CA 1
ATOM 765 C C . LEU A 1 97 ? -7.642 2.273 21.857 1.00 92.69 97 LEU A C 1
ATOM 767 O O . LEU A 1 97 ? -8.696 1.644 21.997 1.00 92.69 97 LEU A O 1
ATOM 771 N N . PRO A 1 98 ? -7.222 3.178 22.766 1.00 91.81 98 PRO A N 1
ATOM 772 C CA . PRO A 1 98 ? -7.965 3.475 23.995 1.00 91.81 98 PRO A CA 1
ATOM 773 C C . PRO A 1 98 ? -9.409 3.948 23.764 1.00 91.81 98 PRO A C 1
ATOM 775 O O . PRO A 1 98 ? -10.267 3.739 24.611 1.00 91.81 98 PRO A O 1
ATOM 778 N N . ASP A 1 99 ? -9.696 4.547 22.605 1.00 90.00 99 ASP A N 1
ATOM 779 C CA . ASP A 1 99 ? -11.033 5.013 22.208 1.00 90.00 99 ASP A CA 1
ATOM 780 C C . ASP A 1 99 ? -11.938 3.897 21.642 1.00 90.00 99 ASP A C 1
ATOM 782 O O . ASP A 1 99 ? -13.000 4.169 21.080 1.00 90.00 99 ASP A O 1
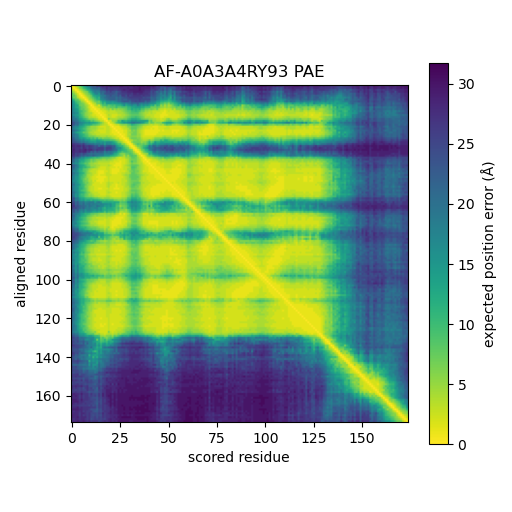ATOM 786 N N . GLY A 1 100 ? -11.504 2.636 21.736 1.00 88.44 100 GLY A N 1
ATOM 787 C CA . GLY A 1 100 ? -12.224 1.465 21.239 1.00 88.44 100 GLY A CA 1
ATOM 788 C C . GLY A 1 100 ? -12.107 1.237 19.729 1.00 88.44 100 GLY A C 1
ATOM 789 O O . GLY A 1 100 ? -12.603 0.222 19.228 1.00 88.44 100 GLY A O 1
ATOM 790 N N . LYS A 1 101 ? -11.439 2.123 18.975 1.00 91.62 101 LYS A N 1
ATOM 791 C CA . LYS A 1 101 ? -11.172 1.887 17.549 1.00 91.62 101 LYS A CA 1
ATOM 792 C C . LYS A 1 101 ? -10.092 0.827 17.370 1.00 91.62 101 LYS A C 1
ATOM 794 O O . LYS A 1 101 ? -9.167 0.704 18.166 1.00 91.62 101 LYS A O 1
ATOM 799 N N . LYS A 1 102 ? -10.167 0.074 16.273 1.00 94.38 102 LYS A N 1
ATOM 800 C CA . LYS A 1 102 ? -9.165 -0.944 15.935 1.00 94.38 102 LYS A CA 1
ATOM 801 C C . LYS A 1 102 ? -8.169 -0.405 14.919 1.00 94.38 102 LYS A C 1
ATOM 803 O O . LYS A 1 102 ? -8.563 0.191 13.919 1.00 94.38 102 LYS A O 1
ATOM 808 N N . ILE A 1 103 ? -6.886 -0.668 15.132 1.00 94.44 103 ILE A N 1
ATOM 809 C CA . ILE A 1 103 ? -5.884 -0.593 14.068 1.00 94.44 103 ILE A CA 1
ATOM 810 C C . ILE A 1 103 ? -5.990 -1.890 13.275 1.00 94.44 103 ILE A C 1
ATOM 812 O O . ILE A 1 103 ? -6.033 -2.980 13.851 1.00 94.44 103 ILE A O 1
ATOM 816 N N . ARG A 1 104 ? -6.055 -1.784 11.953 1.00 95.12 104 ARG A N 1
ATOM 817 C CA . ARG A 1 104 ? -6.271 -2.911 11.049 1.00 95.12 104 ARG A CA 1
ATOM 818 C C . ARG A 1 104 ? -5.187 -2.968 9.986 1.00 95.12 104 ARG A C 1
ATOM 820 O O . ARG A 1 104 ? -4.749 -1.936 9.483 1.00 95.12 104 ARG A O 1
ATOM 827 N N . ASN A 1 105 ? -4.801 -4.186 9.621 1.00 95.06 105 ASN A N 1
ATOM 828 C CA . ASN A 1 105 ? -3.987 -4.468 8.448 1.00 95.06 105 ASN A CA 1
ATOM 829 C C . ASN A 1 105 ? -4.904 -4.872 7.296 1.00 95.06 105 ASN A C 1
ATOM 831 O O . ASN A 1 105 ? -5.587 -5.893 7.375 1.00 95.06 105 ASN A O 1
ATOM 835 N N . ARG A 1 106 ? -4.845 -4.130 6.190 1.00 94.50 106 ARG A N 1
ATOM 836 C CA . ARG A 1 106 ? -5.443 -4.536 4.917 1.00 94.50 106 ARG A CA 1
ATOM 837 C C . ARG A 1 106 ? -4.358 -4.998 3.963 1.00 94.50 106 ARG A C 1
ATOM 839 O O . ARG A 1 106 ? -3.440 -4.252 3.638 1.00 94.50 106 ARG A O 1
ATOM 846 N N . CYS A 1 10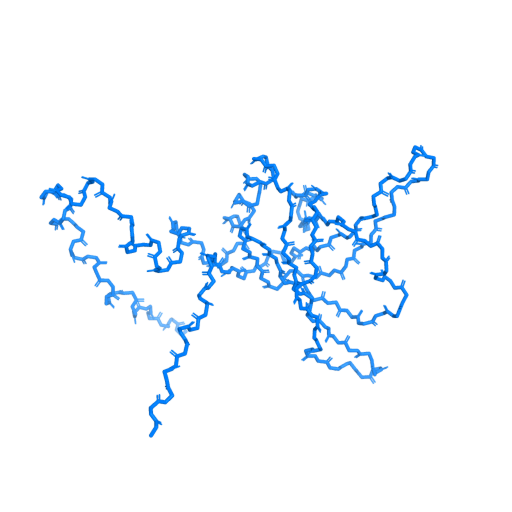7 ? -4.470 -6.237 3.510 1.00 95.25 107 CYS A N 1
ATOM 847 C CA . CYS A 1 107 ? -3.635 -6.793 2.459 1.00 95.25 107 CYS A CA 1
ATOM 848 C C . CYS A 1 107 ? -4.368 -6.692 1.129 1.00 95.25 107 CYS A C 1
ATOM 850 O O . CYS A 1 107 ? -5.519 -7.117 1.008 1.00 95.25 107 CYS A O 1
ATOM 852 N N . VAL A 1 108 ? -3.670 -6.174 0.127 1.00 95.06 108 VAL A N 1
ATOM 853 C CA . VAL A 1 108 ? -4.195 -6.028 -1.225 1.00 95.06 108 VAL A CA 1
ATOM 854 C C . VAL A 1 108 ? -3.283 -6.708 -2.231 1.00 95.06 108 VAL A C 1
ATOM 856 O O . VAL A 1 108 ? -2.067 -6.788 -2.039 1.00 95.06 108 VAL A O 1
ATOM 859 N N . LYS A 1 109 ? -3.884 -7.187 -3.313 1.00 95.69 109 LYS A N 1
ATOM 860 C CA . LYS A 1 109 ? -3.199 -7.692 -4.498 1.00 95.69 109 LYS A CA 1
ATOM 861 C C . LYS A 1 109 ? -3.386 -6.686 -5.625 1.00 95.69 109 LYS A C 1
ATOM 863 O O . LYS A 1 109 ? -4.498 -6.210 -5.836 1.00 95.69 109 LYS A O 1
ATOM 868 N N . PHE A 1 110 ? -2.311 -6.359 -6.334 1.00 95.06 110 PHE A N 1
ATOM 869 C CA . PHE A 1 110 ? -2.396 -5.479 -7.498 1.00 95.06 110 PHE A CA 1
ATOM 870 C C . PHE A 1 110 ? -3.010 -6.222 -8.688 1.00 95.06 110 PHE A C 1
ATOM 872 O O . PHE A 1 110 ? -2.751 -7.411 -8.898 1.00 95.06 110 PHE A O 1
ATOM 879 N N . HIS A 1 111 ? -3.804 -5.506 -9.475 1.00 91.12 111 HIS A N 1
ATOM 880 C CA . HIS A 1 111 ? -4.441 -5.984 -10.693 1.00 91.12 111 HIS A CA 1
ATOM 881 C C . HIS A 1 111 ? -4.124 -5.031 -11.852 1.00 91.12 111 HIS A C 1
ATOM 883 O O . HIS A 1 111 ? -3.935 -3.837 -11.631 1.00 91.12 111 HIS A O 1
ATOM 889 N N . GLN A 1 112 ? -4.050 -5.561 -13.079 1.00 86.38 112 GLN A N 1
ATOM 890 C CA . GLN A 1 112 ? -3.851 -4.769 -14.307 1.00 86.38 112 GLN A CA 1
ATOM 891 C C . GLN A 1 112 ? -2.683 -3.764 -14.232 1.00 86.38 112 GLN A C 1
ATOM 893 O O . GLN A 1 112 ? -2.786 -2.617 -14.664 1.00 86.38 112 GLN A O 1
ATOM 898 N N . MET A 1 113 ? -1.543 -4.180 -13.671 1.00 89.94 113 MET A N 1
ATOM 899 C CA . MET A 1 113 ? -0.347 -3.338 -13.702 1.00 89.94 113 MET A CA 1
ATOM 900 C C . MET A 1 113 ? 0.205 -3.262 -15.125 1.00 89.94 113 MET A C 1
ATOM 902 O O . MET A 1 113 ? 0.489 -4.288 -15.739 1.00 89.94 113 MET A O 1
ATOM 906 N N . THR A 1 114 ? 0.393 -2.044 -15.628 1.00 91.50 114 THR A N 1
ATOM 907 C CA . THR A 1 114 ? 1.118 -1.805 -16.876 1.00 91.50 114 THR A CA 1
ATOM 908 C C . THR A 1 114 ? 2.615 -2.053 -16.670 1.00 91.50 114 THR A C 1
ATOM 910 O O . THR A 1 114 ? 3.110 -2.112 -15.535 1.00 91.50 114 THR A O 1
ATOM 913 N N . SER A 1 115 ? 3.374 -2.149 -17.762 1.00 90.56 115 SER A N 1
ATOM 914 C CA . SER A 1 115 ? 4.840 -2.208 -17.696 1.00 90.56 115 SER A CA 1
ATOM 915 C C . SER A 1 115 ? 5.425 -0.989 -16.976 1.00 90.56 115 SER A C 1
ATOM 917 O O . SER A 1 115 ? 6.365 -1.132 -16.200 1.00 90.56 115 SER A O 1
ATOM 919 N N . TYR A 1 116 ? 4.816 0.189 -17.155 1.00 89.69 116 TYR A N 1
ATOM 920 C CA . TYR A 1 116 ? 5.216 1.413 -16.463 1.00 89.69 116 TYR A CA 1
ATOM 921 C C . TYR A 1 116 ? 4.968 1.335 -14.950 1.00 89.69 116 TYR A C 1
ATOM 923 O O . TYR A 1 116 ? 5.884 1.595 -14.175 1.00 89.69 116 TYR A O 1
ATOM 931 N N . HIS A 1 117 ? 3.787 0.874 -14.514 1.00 92.25 117 HIS A N 1
ATOM 932 C CA . HIS A 1 117 ? 3.523 0.632 -13.087 1.00 92.25 117 HIS A CA 1
ATOM 933 C C . HIS A 1 117 ? 4.504 -0.380 -12.494 1.00 92.25 117 HIS A C 1
ATOM 935 O O . HIS A 1 117 ? 4.991 -0.200 -11.383 1.00 92.25 117 HIS A O 1
ATOM 941 N N . THR A 1 118 ? 4.815 -1.437 -13.244 1.00 91.38 118 THR A N 1
ATOM 942 C CA . THR A 1 118 ? 5.763 -2.468 -12.809 1.00 91.38 118 THR A CA 1
ATOM 943 C C . THR A 1 118 ? 7.168 -1.891 -12.636 1.00 91.38 118 THR A C 1
ATOM 945 O O . THR A 1 118 ? 7.824 -2.183 -11.640 1.00 91.38 118 THR A O 1
ATOM 948 N N . PHE A 1 119 ? 7.613 -1.049 -13.570 1.00 89.81 119 PHE A N 1
ATOM 949 C CA . PHE A 1 119 ? 8.894 -0.354 -13.491 1.00 89.81 119 PHE A CA 1
ATOM 950 C C . PHE A 1 119 ? 8.953 0.590 -12.280 1.00 89.81 119 PHE A C 1
ATOM 952 O O . PHE A 1 119 ? 9.830 0.440 -11.434 1.00 89.81 119 PHE A O 1
ATOM 959 N N . GLN A 1 120 ? 7.960 1.473 -12.121 1.00 91.50 120 GLN A N 1
ATOM 960 C CA . GLN A 1 120 ? 7.885 2.390 -10.977 1.00 91.50 120 GLN A CA 1
ATOM 961 C C . GLN A 1 120 ? 7.832 1.653 -9.634 1.00 91.50 120 GLN A C 1
ATOM 963 O O . GLN A 1 120 ? 8.398 2.119 -8.646 1.00 91.50 120 GLN A O 1
ATOM 968 N N . LEU A 1 121 ? 7.147 0.506 -9.579 1.00 91.94 121 LEU A N 1
ATOM 969 C CA . LEU A 1 121 ? 7.054 -0.306 -8.369 1.00 91.94 121 LEU A CA 1
ATOM 970 C C . LEU A 1 121 ? 8.406 -0.911 -7.996 1.00 91.94 121 LEU A C 1
ATOM 972 O O . LEU A 1 121 ? 8.756 -0.923 -6.818 1.00 91.94 121 LEU A O 1
ATOM 976 N N . ASP A 1 122 ? 9.156 -1.424 -8.971 1.00 90.12 122 ASP A N 1
ATOM 977 C CA . ASP A 1 122 ? 10.484 -1.976 -8.699 1.00 90.12 122 ASP A CA 1
ATOM 978 C C . ASP A 1 122 ? 11.460 -0.886 -8.245 1.00 90.12 122 ASP A C 1
ATOM 980 O O . ASP A 1 122 ? 12.145 -1.083 -7.239 1.00 90.12 122 ASP A O 1
ATOM 984 N N . ASP A 1 123 ? 11.452 0.276 -8.904 1.00 88.94 123 ASP A N 1
ATOM 985 C CA . ASP A 1 123 ? 12.254 1.436 -8.498 1.00 88.94 123 ASP A CA 1
ATOM 986 C C . ASP A 1 123 ? 11.890 1.897 -7.083 1.00 88.94 123 ASP A C 1
ATOM 988 O O . ASP A 1 123 ? 12.767 2.088 -6.240 1.00 88.94 123 ASP A O 1
ATOM 992 N N . PHE A 1 124 ? 10.594 1.975 -6.771 1.00 89.38 124 PHE A N 1
ATOM 993 C CA . PHE A 1 124 ? 10.120 2.292 -5.427 1.00 89.38 124 PHE A CA 1
ATOM 994 C C . PHE A 1 124 ? 10.636 1.291 -4.384 1.00 89.38 124 PHE A C 1
ATOM 996 O O . PHE A 1 124 ? 11.132 1.678 -3.325 1.00 89.38 124 PHE A O 1
ATOM 1003 N N . ILE A 1 125 ? 10.525 -0.010 -4.663 1.00 89.62 125 ILE A N 1
ATOM 1004 C CA . ILE A 1 125 ? 10.972 -1.055 -3.735 1.00 89.62 125 ILE A CA 1
ATOM 1005 C C . ILE A 1 125 ? 12.493 -0.994 -3.544 1.00 89.62 125 ILE A C 1
ATOM 1007 O O . ILE A 1 125 ? 12.967 -1.197 -2.424 1.00 89.62 125 ILE A O 1
ATOM 1011 N N . ARG A 1 126 ? 13.259 -0.696 -4.598 1.00 85.81 126 ARG A N 1
ATOM 1012 C CA . ARG A 1 126 ? 14.708 -0.476 -4.510 1.00 85.81 126 ARG A CA 1
ATOM 1013 C C . ARG A 1 126 ? 15.071 0.693 -3.619 1.00 85.81 126 ARG A C 1
ATOM 1015 O O . ARG A 1 126 ? 15.928 0.543 -2.758 1.00 85.81 126 ARG A O 1
ATOM 1022 N N . GLU A 1 127 ? 14.437 1.834 -3.854 1.00 85.94 127 GLU A N 1
ATOM 1023 C CA . GLU A 1 127 ? 14.786 3.099 -3.209 1.00 85.94 127 GLU A CA 1
ATOM 1024 C C . GLU A 1 127 ? 14.410 3.096 -1.720 1.00 85.94 127 GLU A C 1
ATOM 1026 O O . GLU A 1 127 ? 15.124 3.666 -0.901 1.00 85.94 127 GLU A O 1
ATOM 1031 N N . PHE A 1 128 ? 13.310 2.430 -1.346 1.00 86.25 128 PHE A N 1
ATOM 1032 C CA . PHE A 1 128 ? 12.692 2.625 -0.029 1.00 86.25 128 PHE A CA 1
ATOM 1033 C C . PHE A 1 128 ? 12.625 1.387 0.879 1.00 86.25 128 PHE A C 1
ATOM 1035 O O . PHE A 1 128 ? 11.988 1.452 1.940 1.00 86.25 128 PHE A O 1
ATOM 1042 N N . SER A 1 129 ? 13.259 0.266 0.508 1.00 84.50 129 SER A N 1
ATOM 1043 C CA . SER A 1 129 ? 13.292 -0.941 1.349 1.00 84.50 129 SER A CA 1
ATOM 1044 C C . SER A 1 129 ? 14.638 -1.204 2.024 1.00 84.50 129 SER A C 1
ATOM 1046 O O . SER A 1 129 ? 15.701 -1.057 1.433 1.00 84.50 129 SER A O 1
ATOM 1048 N N . THR A 1 130 ? 14.589 -1.698 3.263 1.00 70.12 130 THR A N 1
ATOM 1049 C CA . THR A 1 130 ? 15.768 -1.953 4.116 1.00 70.12 130 THR A CA 1
ATOM 1050 C C . THR A 1 130 ? 16.647 -3.119 3.655 1.00 70.12 130 THR A C 1
ATOM 1052 O O . THR A 1 130 ? 17.735 -3.342 4.174 1.00 70.12 130 THR A O 1
ATOM 1055 N N . SER A 1 131 ? 16.146 -3.974 2.761 1.00 63.25 131 SER A N 1
ATOM 1056 C CA . SER A 1 131 ? 16.778 -5.265 2.445 1.00 63.25 131 SER A CA 1
ATOM 1057 C C . SER A 1 131 ? 16.566 -5.660 0.988 1.00 63.25 131 SER A C 1
ATOM 1059 O O . SER A 1 131 ? 16.223 -6.816 0.680 1.00 63.25 131 SER A O 1
ATOM 1061 N N . TYR A 1 132 ? 16.744 -4.690 0.087 1.00 57.00 132 TYR A N 1
ATOM 1062 C CA . TYR A 1 132 ? 16.772 -4.965 -1.340 1.00 57.00 132 TYR A CA 1
ATOM 1063 C C . TYR A 1 132 ? 18.039 -5.748 -1.690 1.00 57.00 132 TYR A C 1
ATOM 1065 O O . TYR A 1 132 ? 19.118 -5.205 -1.895 1.00 57.00 132 TYR A O 1
ATOM 1073 N N . ILE A 1 133 ? 17.903 -7.069 -1.754 1.00 57.72 133 ILE A N 1
ATOM 1074 C CA . ILE A 1 133 ? 18.879 -7.931 -2.413 1.00 57.72 133 ILE A CA 1
ATOM 1075 C C . ILE A 1 133 ? 18.361 -8.113 -3.840 1.00 57.72 133 ILE A C 1
ATOM 1077 O O . ILE A 1 133 ? 17.190 -8.451 -4.003 1.00 57.72 133 ILE A O 1
AT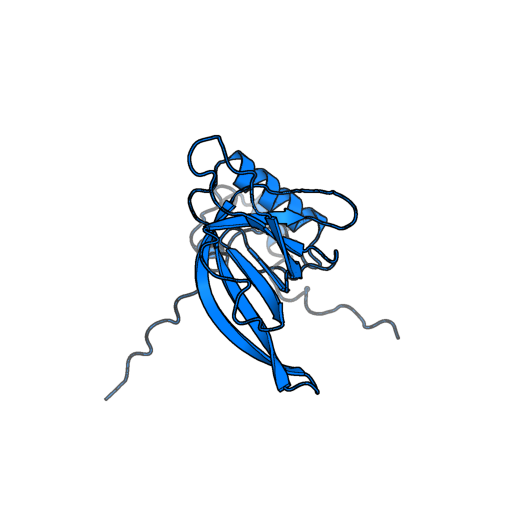OM 1081 N N . MET A 1 134 ? 19.237 -7.917 -4.831 1.00 50.28 134 MET A N 1
ATOM 1082 C CA . MET A 1 134 ? 19.050 -8.038 -6.295 1.00 50.28 134 MET A CA 1
ATOM 1083 C C . MET A 1 134 ? 18.518 -9.395 -6.806 1.00 50.28 134 MET A C 1
ATOM 1085 O O . MET A 1 134 ? 18.703 -9.741 -7.966 1.00 50.28 134 MET A O 1
ATOM 1089 N N . ASP A 1 135 ? 17.860 -10.189 -5.970 1.00 52.53 135 ASP A N 1
ATOM 1090 C CA . ASP A 1 135 ? 17.258 -11.447 -6.368 1.00 52.53 135 ASP A CA 1
ATOM 1091 C C . ASP A 1 135 ? 15.747 -11.385 -6.146 1.00 52.53 135 ASP A C 1
ATOM 1093 O O . ASP A 1 135 ? 15.229 -11.551 -5.038 1.00 52.53 135 ASP A O 1
ATOM 1097 N N . ARG A 1 136 ? 15.044 -11.047 -7.231 1.00 49.28 136 ARG A N 1
ATOM 1098 C CA . ARG A 1 136 ? 13.598 -10.785 -7.263 1.00 49.28 136 ARG A CA 1
ATOM 1099 C C . ARG A 1 136 ? 12.755 -12.057 -7.113 1.00 49.28 136 ARG A C 1
ATOM 1101 O O . ARG A 1 136 ? 11.530 -11.969 -7.022 1.00 49.28 136 ARG A O 1
ATOM 1108 N N . ARG A 1 137 ? 13.388 -13.232 -7.091 1.00 52.53 137 ARG A N 1
ATOM 1109 C CA . ARG A 1 137 ? 12.725 -14.533 -7.170 1.00 52.53 137 ARG A CA 1
ATOM 1110 C C . ARG A 1 137 ? 12.696 -15.217 -5.805 1.00 52.53 137 ARG A C 1
ATOM 1112 O O . ARG A 1 137 ? 13.711 -15.335 -5.118 1.00 52.53 137 ARG A O 1
ATOM 1119 N N . SER A 1 138 ? 11.515 -15.669 -5.381 1.00 51.62 138 SER A N 1
ATOM 1120 C CA . SER A 1 138 ? 11.410 -16.539 -4.204 1.00 51.62 138 SER A CA 1
ATOM 1121 C C . SER A 1 138 ? 12.154 -17.856 -4.470 1.00 51.62 138 SER A C 1
ATOM 1123 O O . SER A 1 138 ? 12.330 -18.266 -5.617 1.00 51.62 138 SER A O 1
ATOM 1125 N N . GLY A 1 139 ? 12.626 -18.527 -3.415 1.00 53.12 139 GLY A N 1
ATOM 1126 C CA . GLY A 1 139 ? 13.578 -19.644 -3.508 1.00 53.12 139 GLY A CA 1
ATOM 1127 C C . GLY A 1 139 ? 13.168 -20.863 -4.353 1.00 53.12 139 GLY A C 1
ATOM 1128 O O . GLY A 1 139 ? 13.962 -21.787 -4.459 1.00 53.12 139 GLY A O 1
ATOM 1129 N N . GLU A 1 140 ? 11.966 -20.909 -4.928 1.00 44.53 140 GLU A N 1
ATOM 1130 C CA . GLU A 1 140 ? 11.554 -21.941 -5.886 1.00 44.53 140 GLU A CA 1
ATOM 1131 C C . GLU A 1 140 ? 11.956 -21.601 -7.328 1.00 44.53 140 GLU A C 1
ATOM 1133 O O . GLU A 1 140 ? 12.514 -22.447 -8.017 1.00 44.53 140 GLU A O 1
ATOM 1138 N N . GLU A 1 141 ? 11.770 -20.356 -7.771 1.00 46.31 141 GLU A N 1
ATOM 1139 C CA . GLU A 1 141 ? 12.219 -19.913 -9.098 1.00 46.31 141 GLU A CA 1
ATOM 1140 C C . GLU A 1 141 ? 13.755 -19.833 -9.184 1.00 46.31 141 GLU A C 1
ATOM 1142 O O . GLU A 1 141 ? 14.317 -20.079 -10.246 1.00 46.31 141 GLU A O 1
ATOM 1147 N N . ARG A 1 142 ? 14.446 -19.583 -8.057 1.00 51.62 142 ARG A N 1
ATOM 1148 C CA . ARG A 1 142 ? 15.912 -19.742 -7.952 1.00 51.62 142 ARG A CA 1
ATOM 1149 C C . ARG A 1 142 ? 16.394 -21.149 -8.312 1.00 51.62 142 ARG A C 1
ATOM 1151 O O . ARG A 1 142 ? 17.527 -21.289 -8.741 1.00 51.62 142 ARG A O 1
ATOM 1158 N N . ARG A 1 143 ? 15.569 -22.177 -8.081 1.00 53.41 143 ARG A N 1
ATOM 1159 C CA . ARG A 1 143 ? 15.922 -23.580 -8.352 1.00 53.41 143 ARG A CA 1
ATOM 1160 C C . ARG A 1 143 ? 15.466 -24.064 -9.727 1.00 53.41 143 ARG A C 1
ATOM 1162 O O . ARG A 1 143 ? 15.918 -25.113 -10.152 1.00 53.41 143 ARG A O 1
ATOM 1169 N N . LYS A 1 144 ? 14.551 -23.343 -10.383 1.00 49.47 144 LYS A N 1
ATOM 1170 C CA . LYS A 1 144 ? 14.040 -23.679 -11.726 1.00 49.47 144 LYS A CA 1
ATOM 1171 C C . LYS A 1 144 ? 14.696 -22.862 -12.840 1.00 49.47 144 LYS A C 1
ATOM 1173 O O . LYS A 1 144 ? 14.465 -23.144 -14.007 1.00 49.47 144 LYS A O 1
ATOM 1178 N N . PHE A 1 145 ? 15.444 -21.817 -12.494 1.00 50.56 145 PHE A N 1
ATOM 1179 C CA . PHE A 1 145 ? 16.215 -21.059 -13.465 1.00 50.56 145 PHE A CA 1
ATOM 1180 C C . PHE A 1 145 ? 17.552 -21.754 -13.692 1.00 50.56 145 PHE A C 1
ATOM 1182 O O . PHE A 1 145 ? 18.453 -21.623 -12.864 1.00 50.56 145 PHE A O 1
ATOM 1189 N N . ASP A 1 146 ? 17.666 -22.461 -14.812 1.00 51.16 146 ASP A N 1
ATOM 1190 C CA . ASP A 1 146 ? 18.970 -22.794 -15.374 1.00 51.16 146 ASP A CA 1
ATOM 1191 C C . ASP A 1 146 ? 19.611 -21.486 -15.844 1.00 51.16 146 ASP A C 1
ATOM 1193 O O . ASP A 1 146 ? 19.224 -20.926 -16.870 1.00 51.16 146 ASP A O 1
ATOM 1197 N N . ASP A 1 147 ? 20.549 -20.947 -15.058 1.00 55.56 147 ASP A N 1
ATOM 1198 C CA . ASP A 1 147 ? 21.432 -19.902 -15.575 1.00 55.56 147 ASP A CA 1
ATOM 1199 C C . ASP A 1 147 ? 22.337 -20.584 -16.612 1.00 55.56 147 ASP A C 1
ATOM 1201 O O . ASP A 1 147 ? 23.107 -21.472 -16.238 1.00 55.56 147 ASP A O 1
ATOM 1205 N N . PRO A 1 148 ? 22.291 -20.201 -17.899 1.00 58.41 148 PRO A N 1
ATOM 1206 C CA . PRO A 1 148 ? 23.153 -20.797 -18.918 1.00 58.41 148 PRO A CA 1
ATOM 1207 C C . PRO A 1 148 ? 24.649 -20.604 -18.610 1.00 58.41 148 PRO A C 1
ATOM 1209 O O . PRO A 1 148 ? 25.486 -21.317 -19.153 1.00 58.41 148 PRO A O 1
ATOM 1212 N N . ARG A 1 149 ? 25.001 -19.685 -17.699 1.00 52.56 149 ARG A N 1
ATOM 1213 C CA . ARG A 1 149 ? 26.372 -19.476 -17.211 1.00 52.56 149 ARG A CA 1
ATOM 1214 C C . ARG A 1 149 ? 26.761 -20.396 -16.053 1.00 52.56 149 ARG A C 1
ATOM 1216 O O . ARG A 1 149 ? 27.922 -20.410 -15.673 1.00 52.56 149 ARG A O 1
ATOM 1223 N N . TYR A 1 150 ? 25.838 -21.174 -15.484 1.00 52.31 150 TYR A N 1
ATOM 1224 C CA . TYR A 1 150 ? 26.157 -22.148 -14.430 1.00 52.31 150 TYR A CA 1
ATOM 1225 C C . TYR A 1 150 ? 27.021 -23.306 -14.960 1.00 52.31 150 TYR A C 1
ATOM 1227 O O . TYR A 1 150 ? 27.783 -23.918 -14.216 1.00 52.31 150 TYR A O 1
ATOM 1235 N N . GLN A 1 151 ? 26.942 -23.570 -16.269 1.00 55.97 151 GLN A N 1
ATOM 1236 C CA . GLN A 1 151 ? 27.807 -24.526 -16.960 1.00 55.97 151 GLN A CA 1
ATOM 1237 C C . GLN A 1 151 ? 29.200 -23.959 -17.286 1.00 55.97 151 GLN A C 1
ATOM 1239 O O . GLN A 1 151 ? 30.056 -24.713 -17.739 1.00 55.97 151 GLN A O 1
ATOM 1244 N N . ASP A 1 152 ? 29.458 -22.666 -17.044 1.00 62.12 152 ASP A N 1
ATOM 1245 C CA . ASP A 1 152 ? 30.787 -22.070 -17.210 1.00 62.12 152 ASP A CA 1
ATOM 1246 C C . ASP A 1 152 ? 31.695 -22.465 -16.021 1.00 62.12 152 ASP A C 1
ATOM 1248 O O . ASP A 1 152 ? 31.453 -22.043 -14.879 1.00 62.12 152 ASP A O 1
ATOM 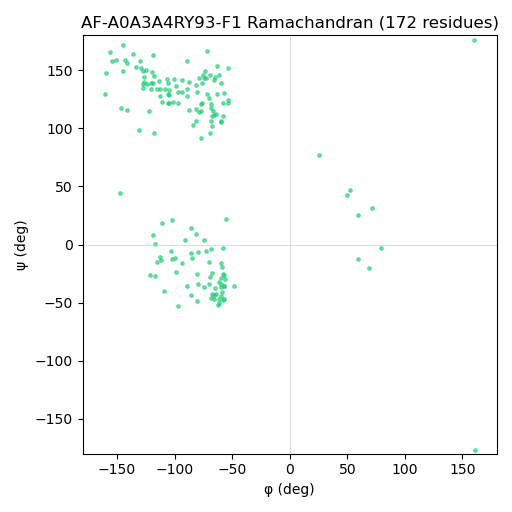1252 N N . PRO A 1 153 ? 32.778 -23.236 -16.253 1.00 62.53 153 PRO A N 1
ATOM 1253 C CA . PRO A 1 153 ? 33.700 -23.651 -15.198 1.00 62.53 153 PRO A CA 1
ATOM 1254 C C . PRO A 1 153 ? 34.371 -22.471 -14.478 1.00 62.53 153 PRO A C 1
ATOM 1256 O O . PRO A 1 153 ? 34.721 -22.586 -13.299 1.00 62.53 153 PRO A O 1
ATOM 1259 N N . ALA A 1 154 ? 34.556 -21.333 -15.158 1.00 64.50 154 ALA A N 1
ATOM 1260 C CA . ALA A 1 154 ? 35.157 -20.135 -14.578 1.00 64.50 154 ALA A CA 1
ATOM 1261 C C . ALA A 1 154 ? 34.186 -19.410 -13.633 1.00 64.50 154 ALA A C 1
ATOM 1263 O O . ALA A 1 154 ? 34.597 -18.907 -12.582 1.00 64.50 154 ALA A O 1
ATOM 1264 N N . TRP A 1 155 ? 32.893 -19.398 -13.969 1.00 58.69 155 TRP A N 1
ATOM 1265 C CA . TRP A 1 155 ? 31.841 -18.823 -13.132 1.00 58.69 155 TRP A CA 1
ATOM 1266 C C . TRP A 1 155 ? 31.635 -19.646 -11.854 1.00 58.69 155 TRP A C 1
ATOM 1268 O O . TRP A 1 155 ? 31.643 -19.089 -10.750 1.00 58.69 155 TRP A O 1
ATOM 1278 N N . SER A 1 156 ? 31.559 -20.973 -11.987 1.00 57.16 156 SER A N 1
ATOM 1279 C CA . SER A 1 156 ? 31.359 -21.904 -10.870 1.00 57.16 156 SER A CA 1
ATOM 1280 C C . SER A 1 156 ? 32.500 -21.844 -9.851 1.00 57.16 156 SER A C 1
ATOM 1282 O O . SER A 1 156 ? 32.240 -21.623 -8.669 1.00 57.16 156 SER A O 1
ATOM 1284 N N . ARG A 1 157 ? 33.771 -21.858 -10.285 1.00 57.44 157 ARG A N 1
ATOM 1285 C CA . ARG A 1 157 ? 34.926 -21.721 -9.367 1.00 57.44 157 ARG A CA 1
ATOM 1286 C C . ARG A 1 157 ? 34.948 -20.396 -8.598 1.00 57.44 157 ARG A C 1
ATOM 1288 O O . ARG A 1 157 ? 35.431 -20.340 -7.467 1.00 57.44 157 ARG A O 1
ATOM 1295 N N . LYS A 1 158 ? 34.444 -19.311 -9.195 1.00 57.91 158 LYS A N 1
ATOM 1296 C CA . LYS A 1 158 ? 34.442 -17.971 -8.582 1.00 57.91 158 LYS A CA 1
ATOM 1297 C C . LYS A 1 158 ? 33.294 -17.783 -7.582 1.00 57.91 158 LYS A C 1
ATOM 1299 O O . LYS A 1 158 ? 33.408 -16.963 -6.668 1.00 57.91 158 LYS A O 1
ATOM 1304 N N . HIS A 1 159 ? 32.204 -18.535 -7.742 1.00 50.34 159 HIS A N 1
ATOM 1305 C CA . HIS A 1 159 ? 30.971 -18.380 -6.967 1.00 50.34 159 HIS A CA 1
ATOM 1306 C C . HIS A 1 159 ? 30.652 -19.535 -6.006 1.00 50.34 159 HIS A C 1
ATOM 1308 O O . HIS A 1 159 ? 29.850 -19.327 -5.094 1.00 50.34 159 HIS A O 1
ATOM 1314 N N . GLU A 1 160 ? 31.325 -20.683 -6.111 1.00 48.38 160 GLU A N 1
ATOM 1315 C CA . GLU A 1 160 ? 31.231 -21.794 -5.149 1.00 48.38 160 GLU A CA 1
ATOM 131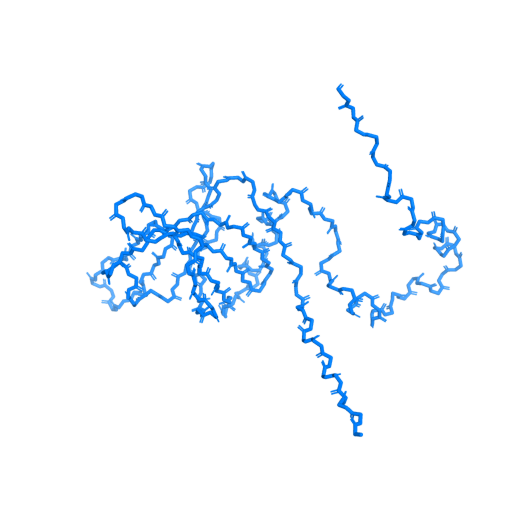6 C C . GLU A 1 160 ? 31.650 -21.361 -3.732 1.00 48.38 160 GLU A C 1
ATOM 1318 O O . GLU A 1 160 ? 30.991 -21.694 -2.753 1.00 48.38 160 GLU A O 1
ATOM 1323 N N . LYS A 1 161 ? 32.625 -20.447 -3.615 1.00 49.31 161 LYS A N 1
ATOM 1324 C CA . LYS A 1 161 ? 33.010 -19.829 -2.329 1.00 49.31 161 LYS A CA 1
ATOM 1325 C C . LYS A 1 161 ? 31.951 -18.893 -1.721 1.00 49.31 161 LYS A C 1
ATOM 1327 O O . LYS A 1 161 ? 32.163 -18.361 -0.640 1.00 49.31 161 LYS A O 1
ATOM 1332 N N . ARG A 1 162 ? 30.824 -18.631 -2.399 1.00 47.91 162 ARG A N 1
ATOM 1333 C CA . ARG A 1 162 ? 29.753 -17.724 -1.931 1.00 47.91 162 ARG A CA 1
ATOM 1334 C C . ARG A 1 162 ? 28.457 -18.457 -1.567 1.00 47.9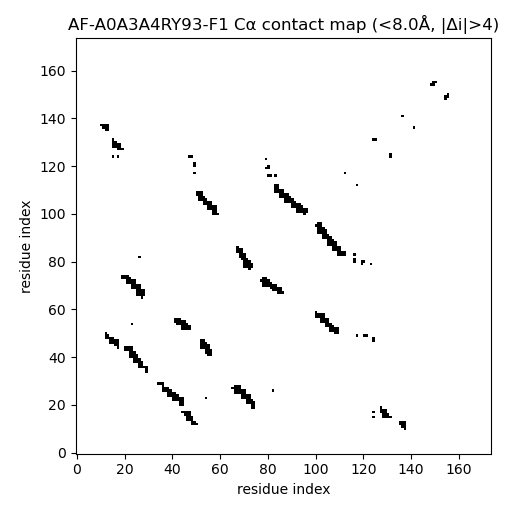1 162 ARG A C 1
ATOM 1336 O O . ARG A 1 162 ? 27.396 -17.826 -1.480 1.00 47.91 162 ARG A O 1
ATOM 1343 N N . SER A 1 163 ? 28.508 -19.768 -1.332 1.00 43.75 163 SER A N 1
ATOM 1344 C CA . SER A 1 163 ? 27.355 -20.540 -0.867 1.00 43.75 163 SER A CA 1
ATOM 1345 C C . SER A 1 163 ? 27.086 -20.325 0.632 1.00 43.75 163 SER A C 1
ATOM 1347 O O . SER A 1 163 ? 27.590 -21.036 1.492 1.00 43.75 163 SER A O 1
ATOM 1349 N N . GLY A 1 164 ? 26.236 -19.346 0.942 1.00 43.59 164 GLY A N 1
ATOM 1350 C CA . GLY A 1 164 ? 25.162 -19.453 1.946 1.00 43.59 164 GLY A CA 1
ATOM 1351 C C . GLY A 1 164 ? 25.472 -19.555 3.450 1.00 43.59 164 GLY A C 1
ATOM 1352 O O . GLY A 1 164 ? 24.569 -19.241 4.226 1.00 43.59 164 GLY A O 1
ATOM 1353 N N . LEU A 1 165 ? 26.673 -19.942 3.885 1.00 37.97 165 LEU A N 1
ATOM 1354 C CA . LEU A 1 165 ? 27.036 -20.014 5.311 1.00 37.97 165 LEU A CA 1
ATOM 1355 C C . LEU A 1 165 ? 27.621 -18.692 5.838 1.00 37.97 165 LEU A C 1
ATOM 1357 O O . LEU A 1 165 ? 27.236 -18.251 6.919 1.00 37.97 165 LEU A O 1
ATOM 1361 N N . ASP A 1 166 ? 28.394 -17.971 5.022 1.00 39.97 166 ASP A N 1
ATOM 1362 C CA . ASP A 1 166 ? 29.094 -16.733 5.424 1.00 39.97 166 ASP A CA 1
ATOM 1363 C C . ASP A 1 166 ? 28.214 -15.479 5.581 1.00 39.97 166 ASP A C 1
ATOM 1365 O O . ASP A 1 166 ? 28.706 -14.394 5.869 1.00 39.97 166 ASP A O 1
ATOM 1369 N N . ARG A 1 167 ? 26.887 -15.581 5.422 1.00 43.72 167 ARG A N 1
ATOM 1370 C CA . ARG A 1 167 ? 25.973 -14.440 5.649 1.00 43.72 167 ARG A CA 1
ATOM 1371 C C . ARG A 1 167 ? 25.427 -14.345 7.078 1.00 43.72 167 ARG A C 1
ATOM 1373 O O . ARG A 1 167 ? 24.579 -13.492 7.326 1.00 43.72 167 ARG A O 1
ATOM 1380 N N . ARG A 1 168 ? 25.852 -15.214 8.005 1.00 43.19 168 ARG A N 1
ATOM 1381 C CA . ARG A 1 168 ? 25.366 -15.225 9.403 1.00 43.19 168 ARG A CA 1
ATOM 1382 C C . ARG A 1 168 ? 26.325 -14.609 10.426 1.00 43.19 168 ARG A C 1
ATOM 1384 O O . A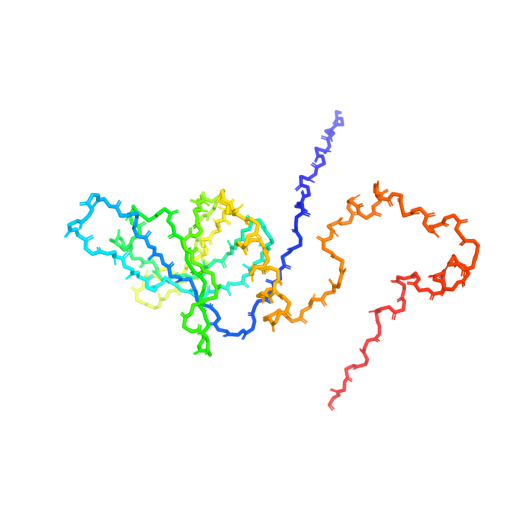RG A 1 168 ? 26.178 -14.880 11.610 1.00 43.19 168 ARG A O 1
ATOM 1391 N N . ALA A 1 169 ? 27.252 -13.759 10.006 1.00 36.62 169 ALA A N 1
ATOM 1392 C CA . ALA A 1 169 ? 28.029 -12.950 10.936 1.00 36.62 169 ALA A CA 1
ATOM 1393 C C . ALA A 1 169 ? 28.017 -11.491 10.472 1.00 36.62 169 ALA A C 1
ATOM 1395 O O . ALA A 1 169 ? 28.778 -11.099 9.595 1.00 36.62 169 ALA A O 1
ATOM 1396 N N . TYR A 1 170 ? 27.139 -10.686 11.066 1.00 38.22 170 TYR A N 1
ATOM 1397 C CA . TYR A 1 170 ? 27.466 -9.283 11.294 1.00 38.22 170 TYR A CA 1
ATOM 1398 C C . TYR A 1 170 ? 27.751 -9.171 12.793 1.00 38.22 170 TYR A C 1
ATOM 1400 O O . TYR A 1 170 ? 26.879 -9.561 13.575 1.00 38.22 170 TYR A O 1
ATOM 1408 N N . PRO A 1 171 ? 28.942 -8.716 13.219 1.00 37.94 171 PRO A N 1
ATOM 1409 C CA . PRO A 1 171 ? 29.152 -8.397 14.619 1.00 37.94 171 PRO A CA 1
ATOM 1410 C C . PRO A 1 171 ? 28.206 -7.252 14.991 1.00 37.94 171 PRO A C 1
ATOM 1412 O O . PRO A 1 171 ? 28.117 -6.246 14.285 1.00 37.94 171 PRO A O 1
ATOM 1415 N N . VAL A 1 172 ? 27.473 -7.436 16.087 1.00 37.75 172 VAL A N 1
ATOM 1416 C CA . VAL A 1 172 ? 26.793 -6.342 16.779 1.00 37.75 172 VAL A CA 1
ATOM 1417 C C . VAL A 1 172 ? 27.899 -5.426 17.289 1.00 37.75 172 VAL A C 1
ATOM 1419 O O . VAL A 1 172 ? 28.691 -5.837 18.133 1.00 37.75 172 VAL A O 1
ATOM 1422 N N . ILE A 1 173 ? 27.998 -4.223 16.731 1.00 39.22 173 ILE A N 1
ATOM 1423 C CA . ILE A 1 173 ? 28.800 -3.161 17.336 1.00 39.22 173 ILE A CA 1
ATOM 1424 C C . ILE A 1 173 ? 27.939 -2.608 18.475 1.00 39.22 173 ILE A C 1
ATOM 1426 O O . ILE A 1 173 ? 26.831 -2.133 18.218 1.00 39.22 173 ILE A O 1
ATOM 1430 N N . LEU A 1 174 ? 28.418 -2.807 19.706 1.00 36.34 174 LEU A N 1
ATOM 1431 C CA . LEU A 1 174 ? 27.869 -2.257 20.950 1.00 36.34 174 LEU A CA 1
ATOM 1432 C C . LEU A 1 174 ? 28.064 -0.741 21.013 1.00 36.34 174 LEU A C 1
ATOM 1434 O O . LEU A 1 174 ? 29.135 -0.277 20.558 1.00 36.34 174 LEU A O 1
#

Radius of gyration: 20.63 Å; Cα contacts (8 Å, |Δi|>4): 268; chains: 1; bounding box: 54×59×43 Å

Secondary structure (DSSP, 8-state):
-----PPP---SS--EEB-S--EEEEE----TTTS---EEEEEEEEEEETTEEEEEEE--TTSSTT--EEEEE-SSSS-SEEEEEEEEEEEEEEEE-TTSPEEEEEEEEEES--HHHHHHHHHHHHHHBTT--S--S-TTHHHH---TTTT-HHHHHHHGGGSSSTTS------

Foldseek 3Di:
DDDDDDPDPDDFWDKFAFDQQKWKKFWAPDDPDDDDIDIDTAAGWGIDTLFWTKGKHKDDPPDDPHTQFMFIAGPVGRGQGGGFGKDFPDKAFDAADPVRITIMITIITTDDQDPSNSVSRVVNCVVGGPDDDVPGGDVVVVVVDPPVCCPPPVVCVVCVVVPDPVPPDDDPDD

Nearest PDB structures (foldseek):
  5kgo-assembly2_A  TM=6.955E-01  e=1.507E-03  Klebsiella pneumoniae
  5kec-assembly3_A  TM=7.066E-01  e=5.887E-03  Klebsiella pneumoniae
  2qmx-assembly1_A  TM=3.743E-01  e=2.787E+00  Chlorobaculum tepidum TLS
  7piq-assembly1_E  TM=2.567E-01  e=6.313E+00  Mycoplasmoides pneumoniae M129
  1qfv-assembly2_B  TM=1.851E-01  e=2.367E+00  Rhipicephalus appendiculatus

Solvent-accessible surface area (backbone atoms only — not comparable to full-atom values): 10605 Å² total; per-residue (Å²): 136,86,80,79,78,74,78,75,85,74,68,70,54,57,75,39,52,51,74,61,72,34,30,37,33,39,27,36,75,78,61,82,97,76,59,79,71,56,69,43,84,56,31,43,44,58,30,37,37,95,57,31,39,30,33,38,35,72,66,56,98,80,78,73,78,82,58,48,25,34,26,39,25,36,84,91,42,87,63,69,44,74,70,41,32,51,44,83,77,46,75,47,77,78,46,74,45,97,86,74,42,36,33,29,41,39,32,35,35,59,39,90,70,48,72,65,54,51,49,45,50,51,52,49,47,56,77,38,28,88,75,67,60,99,64,81,56,26,82,65,56,64,72,67,55,80,56,84,59,67,77,34,69,71,52,41,71,70,47,63,85,66,69,81,64,84,79,79,71,76,82,82,83,128

pLDDT: mean 75.13, std 19.14, range [36.34, 96.25]

Sequence (174 aa):
MNQKIKPAHRRKWKRFTIQSGALVILQKPRLMGILGQAKIKFGPIVNISMGGLAVQYIENKNRMKNYTELSIATPAKKQILDRISFEVIADFPVAALPDGKKIRNRCVKFHQMTSYHTFQLDDFIREFSTSYIMDRRSGEERRKFDDPRYQDPAWSRKHEKRSGLDRRAYPVIL

Mean predicted aligned error: 13.6 Å